Protein AF-A0A2T1HLU0-F1 (afdb_monomer_lite)

Organism: NCBI:txid2109933

pLDDT: mean 70.72, std 14.75, range [44.53, 95.31]

Structure (mmCIF, N/CA/C/O backbone):
data_AF-A0A2T1HLU0-F1
#
_entry.id   AF-A0A2T1HLU0-F1
#
loop_
_atom_site.group_PDB
_atom_site.id
_atom_site.type_symbol
_atom_site.label_atom_id
_atom_site.label_alt_id
_atom_site.label_comp_id
_atom_site.label_asym_id
_atom_site.label_entity_id
_atom_site.label_seq_id
_atom_site.pdbx_PDB_ins_code
_atom_site.Cartn_x
_atom_site.Cartn_y
_atom_site.Cartn_z
_atom_site.occupancy
_atom_site.B_iso_or_equiv
_atom_site.auth_seq_id
_atom_site.auth_comp_id
_atom_site.auth_asym_id
_atom_site.auth_atom_id
_atom_site.pdbx_PDB_model_num
ATOM 1 N N . MET A 1 1 ? 18.338 3.435 2.373 1.00 46.81 1 MET A N 1
ATOM 2 C CA . MET A 1 1 ? 17.083 2.934 1.770 1.00 46.81 1 MET A CA 1
ATOM 3 C C . MET A 1 1 ? 17.193 1.421 1.678 1.00 46.81 1 MET A C 1
ATOM 5 O O . MET A 1 1 ? 18.181 0.957 1.132 1.00 46.81 1 MET A O 1
ATOM 9 N N . SER A 1 2 ? 16.275 0.655 2.271 1.00 52.72 2 SER A N 1
ATOM 10 C CA . SER A 1 2 ? 16.322 -0.813 2.217 1.00 52.72 2 SER A CA 1
ATOM 11 C C . SER A 1 2 ? 15.617 -1.317 0.958 1.00 52.72 2 SER A C 1
ATOM 13 O O . SER A 1 2 ? 14.426 -1.055 0.786 1.00 52.72 2 SER A O 1
ATOM 15 N N . ALA A 1 3 ? 16.339 -2.032 0.098 1.00 75.50 3 ALA A N 1
ATOM 16 C CA . ALA A 1 3 ? 15.756 -2.721 -1.046 1.00 75.50 3 ALA A CA 1
ATOM 17 C C . ALA A 1 3 ? 14.959 -3.946 -0.571 1.00 75.50 3 ALA A C 1
ATOM 19 O O . ALA A 1 3 ? 15.398 -4.676 0.318 1.00 75.50 3 ALA A O 1
ATOM 20 N N . ILE A 1 4 ? 13.789 -4.166 -1.166 1.00 74.31 4 ILE A N 1
ATOM 21 C CA . ILE A 1 4 ? 12.946 -5.344 -0.939 1.00 74.31 4 ILE A CA 1
ATOM 22 C C . ILE A 1 4 ? 12.860 -6.116 -2.246 1.00 74.31 4 ILE A C 1
ATOM 24 O O . ILE A 1 4 ? 12.571 -5.541 -3.291 1.00 74.31 4 ILE A O 1
ATOM 28 N N . THR A 1 5 ? 13.116 -7.420 -2.181 1.00 80.94 5 THR A N 1
ATOM 29 C CA . THR A 1 5 ? 12.966 -8.315 -3.332 1.00 80.94 5 THR A CA 1
ATOM 30 C C . THR A 1 5 ? 11.577 -8.931 -3.295 1.00 80.94 5 THR A C 1
ATOM 32 O O . THR A 1 5 ? 11.193 -9.522 -2.287 1.00 80.94 5 THR A O 1
ATOM 35 N N . ILE A 1 6 ? 10.830 -8.805 -4.390 1.00 76.81 6 ILE A N 1
ATOM 36 C CA . ILE A 1 6 ? 9.519 -9.437 -4.550 1.00 76.81 6 ILE A CA 1
ATOM 37 C C . ILE A 1 6 ? 9.699 -10.630 -5.486 1.00 76.81 6 ILE A C 1
ATOM 39 O O . ILE A 1 6 ? 10.018 -10.462 -6.661 1.00 76.81 6 ILE A O 1
ATOM 43 N N . THR A 1 7 ? 9.528 -11.838 -4.957 1.00 82.31 7 THR A N 1
ATOM 44 C CA . THR A 1 7 ? 9.626 -13.088 -5.720 1.00 82.31 7 THR A CA 1
ATOM 45 C C . THR A 1 7 ? 8.236 -13.634 -6.044 1.00 82.31 7 THR A C 1
ATOM 47 O O . THR A 1 7 ? 7.256 -13.314 -5.374 1.00 82.31 7 THR A O 1
ATOM 50 N N . GLY A 1 8 ? 8.134 -14.447 -7.099 1.00 84.12 8 GLY A N 1
ATOM 51 C CA . GLY A 1 8 ? 6.876 -15.112 -7.462 1.00 84.12 8 GLY A CA 1
ATOM 52 C C . GLY A 1 8 ? 5.836 -14.220 -8.146 1.00 84.12 8 GLY A C 1
ATOM 53 O O . GLY A 1 8 ? 4.660 -14.572 -8.169 1.00 84.12 8 GLY A O 1
ATOM 54 N N . LEU A 1 9 ? 6.240 -13.079 -8.715 1.00 84.75 9 LEU A N 1
ATOM 55 C CA . LEU A 1 9 ? 5.340 -12.276 -9.542 1.00 84.75 9 LEU A CA 1
ATOM 56 C C . LEU A 1 9 ? 4.927 -13.060 -10.788 1.00 84.75 9 LEU A C 1
ATOM 58 O O . LEU A 1 9 ? 5.771 -13.611 -11.498 1.00 84.75 9 LEU A O 1
ATOM 62 N N . SER A 1 10 ? 3.622 -13.093 -11.061 1.00 90.62 10 SER A N 1
ATOM 63 C CA . SER A 1 10 ? 3.123 -13.691 -12.292 1.00 90.62 10 SER A CA 1
ATOM 64 C C . SER A 1 10 ? 3.595 -12.882 -13.500 1.00 90.62 10 SER A C 1
ATOM 66 O O . SER A 1 10 ? 3.841 -11.672 -13.420 1.00 90.62 10 SER A O 1
ATOM 68 N N . ARG A 1 11 ? 3.694 -13.553 -14.650 1.00 89.94 11 ARG A N 1
ATOM 69 C CA . ARG A 1 11 ? 4.079 -12.906 -15.909 1.00 89.94 11 ARG A CA 1
ATOM 70 C C . ARG A 1 11 ? 3.156 -11.734 -16.247 1.00 89.94 11 ARG A C 1
ATOM 72 O O . ARG A 1 11 ? 3.640 -10.705 -16.701 1.00 89.94 11 ARG A O 1
ATOM 79 N N . ASP A 1 12 ? 1.865 -11.869 -15.969 1.00 92.06 12 ASP A N 1
ATOM 80 C CA . ASP A 1 12 ? 0.872 -10.829 -16.241 1.00 92.06 12 ASP A CA 1
ATOM 81 C C . ASP A 1 12 ? 1.134 -9.561 -15.420 1.00 92.06 12 ASP A C 1
ATOM 83 O O . ASP A 1 12 ? 1.036 -8.454 -15.946 1.00 92.06 12 ASP A O 1
ATOM 87 N N . ILE A 1 13 ? 1.550 -9.710 -14.156 1.00 88.94 13 ILE A N 1
ATOM 88 C CA . ILE A 1 13 ? 1.911 -8.572 -13.300 1.00 88.94 13 ILE A CA 1
ATOM 89 C C . ILE A 1 13 ? 3.170 -7.881 -13.831 1.00 88.94 13 ILE A C 1
ATOM 91 O O . ILE A 1 13 ? 3.214 -6.655 -13.898 1.00 88.94 13 ILE A O 1
ATOM 95 N N . LEU A 1 14 ? 4.178 -8.647 -14.258 1.00 90.19 14 LEU A N 1
ATOM 96 C CA . LEU A 1 14 ? 5.395 -8.082 -14.849 1.00 90.19 14 LEU A CA 1
ATOM 97 C C . LEU A 1 14 ? 5.101 -7.319 -16.148 1.00 90.19 14 LEU A C 1
ATOM 99 O O . LEU A 1 14 ? 5.649 -6.241 -16.358 1.00 90.19 14 LEU A O 1
ATOM 103 N N . VAL A 1 15 ? 4.211 -7.844 -16.995 1.00 95.31 15 VAL A N 1
ATOM 104 C CA . VAL A 1 15 ? 3.775 -7.173 -18.231 1.00 95.31 15 VAL A CA 1
ATOM 105 C C . VAL A 1 15 ? 3.010 -5.887 -17.921 1.00 95.31 15 VAL A C 1
ATOM 107 O O . VAL A 1 15 ? 3.262 -4.865 -18.557 1.00 95.31 15 VAL A O 1
ATOM 110 N N . ALA A 1 16 ? 2.116 -5.907 -16.931 1.00 91.44 16 ALA A N 1
ATOM 111 C CA . ALA A 1 16 ? 1.381 -4.718 -16.509 1.00 91.44 16 ALA A CA 1
ATOM 112 C C . ALA A 1 16 ? 2.320 -3.621 -15.976 1.00 91.44 16 ALA A C 1
ATOM 114 O O . ALA A 1 16 ? 2.187 -2.464 -16.370 1.00 91.44 16 ALA A O 1
ATOM 115 N N . LEU A 1 17 ? 3.308 -3.987 -15.150 1.00 90.88 17 LEU A N 1
ATOM 116 C CA . LEU A 1 17 ? 4.319 -3.053 -14.644 1.00 90.88 17 LEU A CA 1
ATOM 117 C C . LEU A 1 17 ? 5.204 -2.499 -15.766 1.00 90.88 17 LEU A C 1
ATOM 119 O O . LEU A 1 17 ? 5.459 -1.301 -15.803 1.00 90.88 17 LEU A O 1
ATOM 123 N N . ALA A 1 18 ? 5.641 -3.341 -16.706 1.00 92.19 18 ALA A N 1
ATOM 124 C CA . ALA A 1 18 ? 6.444 -2.902 -17.846 1.00 92.19 18 ALA A CA 1
ATOM 125 C C . ALA A 1 18 ? 5.678 -1.936 -18.758 1.00 92.19 18 ALA A C 1
ATOM 127 O O . ALA A 1 18 ? 6.245 -0.959 -19.242 1.00 92.19 18 ALA A O 1
ATOM 128 N N . ARG A 1 19 ? 4.381 -2.183 -18.963 1.00 94.50 19 ARG A N 1
ATOM 129 C CA . ARG A 1 19 ? 3.514 -1.284 -19.722 1.00 94.50 19 ARG A CA 1
ATOM 130 C C . ARG A 1 19 ? 3.337 0.060 -19.016 1.00 94.50 19 ARG A C 1
ATOM 132 O O . ARG A 1 19 ? 3.520 1.085 -19.660 1.00 94.50 19 ARG A O 1
ATOM 139 N N . GLY A 1 20 ? 3.032 0.058 -17.718 1.00 91.38 20 GLY A N 1
ATOM 140 C CA . GLY A 1 20 ? 2.909 1.294 -16.937 1.00 91.38 20 GLY A CA 1
ATOM 141 C C . GLY A 1 20 ? 4.210 2.101 -16.930 1.00 91.38 20 GLY A C 1
ATOM 142 O O . GLY A 1 20 ? 4.196 3.303 -17.172 1.00 91.38 20 GLY A O 1
ATOM 143 N N . ALA A 1 21 ? 5.349 1.427 -16.770 1.00 93.50 21 ALA A N 1
ATOM 144 C CA . ALA A 1 21 ? 6.665 2.053 -16.845 1.00 93.50 21 ALA A CA 1
ATOM 145 C C . ALA A 1 21 ? 6.911 2.712 -18.216 1.00 93.50 21 ALA A C 1
ATOM 147 O O . ALA A 1 21 ? 7.331 3.865 -18.281 1.00 93.50 21 ALA A O 1
ATOM 148 N N . ALA A 1 22 ? 6.571 2.025 -19.314 1.00 93.38 22 ALA A N 1
ATOM 149 C CA . ALA A 1 22 ? 6.691 2.571 -20.665 1.00 93.38 22 ALA A CA 1
ATOM 150 C C . ALA A 1 22 ? 5.764 3.776 -20.912 1.00 93.38 22 ALA A C 1
ATOM 152 O O . ALA A 1 22 ? 6.170 4.727 -21.575 1.00 93.38 22 ALA A O 1
ATOM 153 N N . GLU A 1 23 ? 4.544 3.756 -20.367 1.00 93.81 23 GLU A N 1
ATOM 154 C CA . GLU A 1 23 ? 3.580 4.860 -20.475 1.00 93.81 23 GLU A CA 1
ATOM 155 C C . GLU A 1 23 ? 4.051 6.118 -19.719 1.00 93.81 23 GLU A C 1
ATOM 157 O O . GLU A 1 23 ? 3.790 7.234 -20.167 1.00 93.81 23 GLU A O 1
ATOM 162 N N . HIS A 1 24 ? 4.785 5.955 -18.614 1.00 88.44 24 HIS A N 1
ATOM 163 C CA . HIS A 1 24 ? 5.301 7.065 -17.805 1.00 88.44 24 HIS A CA 1
ATOM 164 C C . HIS A 1 24 ? 6.750 7.471 -18.125 1.00 88.44 24 HIS A C 1
ATOM 166 O O . HIS A 1 24 ? 7.215 8.480 -17.600 1.00 88.44 24 HIS A O 1
ATOM 172 N N . GLY A 1 25 ? 7.454 6.724 -18.983 1.00 91.81 25 GLY A N 1
ATOM 173 C CA . GLY A 1 25 ? 8.882 6.938 -19.252 1.00 91.81 25 GLY A CA 1
ATOM 174 C C . GLY A 1 25 ? 9.791 6.577 -18.070 1.00 91.81 25 GLY A C 1
ATOM 175 O O . GLY A 1 25 ? 10.912 7.074 -17.984 1.00 91.81 25 GLY A O 1
ATOM 176 N N . ASP A 1 26 ? 9.303 5.724 -17.173 1.00 92.25 26 ASP A N 1
ATOM 177 C CA . ASP A 1 26 ? 9.946 5.346 -15.918 1.00 92.25 26 ASP A CA 1
ATOM 178 C C . ASP A 1 26 ? 10.561 3.940 -16.000 1.00 92.25 26 ASP A C 1
ATOM 180 O O . ASP A 1 26 ? 10.354 3.178 -16.950 1.00 92.25 26 ASP A O 1
ATOM 184 N N . THR A 1 27 ? 11.321 3.559 -14.972 1.00 92.62 27 THR A N 1
ATOM 185 C CA . THR A 1 27 ? 11.757 2.170 -14.811 1.00 92.62 27 THR A CA 1
ATOM 186 C C . THR A 1 27 ? 10.627 1.297 -14.256 1.00 92.62 27 THR A C 1
ATOM 188 O O . THR A 1 27 ? 9.707 1.771 -13.589 1.00 92.62 27 THR A O 1
ATOM 191 N N . ILE A 1 28 ? 10.723 -0.021 -14.466 1.00 89.00 28 ILE A N 1
ATOM 192 C CA . ILE A 1 28 ? 9.796 -0.995 -13.860 1.00 89.00 28 ILE A CA 1
ATOM 193 C C . ILE A 1 28 ? 9.808 -0.886 -12.325 1.00 89.00 28 ILE A C 1
ATOM 195 O O . ILE A 1 28 ? 8.774 -1.079 -11.686 1.00 89.00 28 IL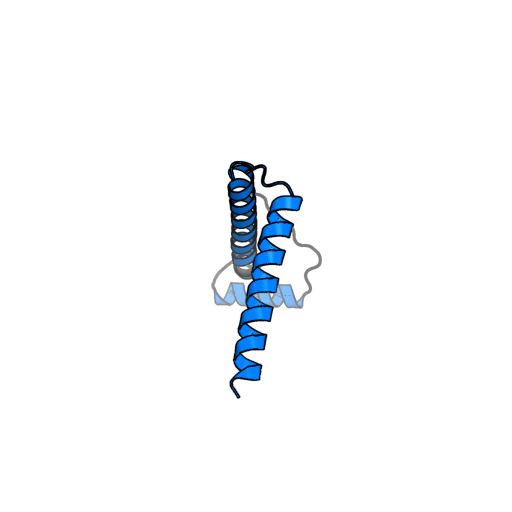E A O 1
ATOM 199 N N . GLU A 1 29 ? 10.958 -0.561 -11.727 1.00 87.75 29 GLU A N 1
ATOM 200 C CA . GLU A 1 29 ? 11.072 -0.361 -10.280 1.00 87.75 29 GLU A CA 1
ATOM 201 C C . GLU A 1 29 ? 10.280 0.866 -9.816 1.00 87.75 29 GLU A C 1
ATOM 203 O O . GLU A 1 29 ? 9.567 0.794 -8.813 1.00 87.75 29 GLU A O 1
ATOM 208 N N . ASP A 1 30 ? 10.372 1.979 -10.542 1.00 90.12 30 ASP A N 1
ATOM 209 C CA . ASP A 1 30 ? 9.666 3.212 -10.194 1.00 90.12 30 ASP A CA 1
ATOM 210 C C . ASP A 1 30 ? 8.149 3.059 -10.358 1.00 90.12 30 ASP A C 1
ATOM 212 O O . ASP A 1 30 ? 7.391 3.491 -9.485 1.00 90.12 30 ASP A O 1
ATOM 216 N N . GLU A 1 31 ? 7.697 2.347 -11.394 1.00 90.19 31 GLU A N 1
ATOM 217 C CA . GLU A 1 31 ? 6.282 2.001 -11.556 1.00 90.19 31 GLU A CA 1
ATOM 218 C C . GLU A 1 31 ? 5.804 1.064 -10.434 1.00 90.19 31 GLU A C 1
ATOM 220 O O . GLU A 1 31 ? 4.758 1.295 -9.823 1.00 90.19 31 GLU A O 1
ATOM 225 N N . ALA A 1 32 ? 6.596 0.048 -10.071 1.00 88.44 32 ALA A N 1
ATOM 226 C CA . ALA A 1 32 ? 6.279 -0.827 -8.943 1.00 88.44 32 ALA A CA 1
ATOM 227 C C . ALA A 1 32 ? 6.201 -0.040 -7.625 1.00 88.44 32 ALA A C 1
ATOM 229 O O . ALA A 1 32 ? 5.284 -0.241 -6.826 1.00 88.44 32 ALA A O 1
ATOM 230 N N . ARG A 1 33 ? 7.120 0.905 -7.406 1.00 87.19 33 ARG A N 1
ATOM 231 C CA . ARG A 1 33 ? 7.114 1.798 -6.243 1.00 87.19 33 ARG A CA 1
ATOM 232 C C . ARG A 1 33 ? 5.858 2.665 -6.221 1.00 87.19 33 ARG A C 1
ATOM 234 O O . ARG A 1 33 ? 5.227 2.766 -5.171 1.00 87.19 33 ARG A O 1
ATOM 241 N N . ARG A 1 34 ? 5.470 3.244 -7.357 1.00 87.25 34 ARG A N 1
ATOM 242 C CA . ARG A 1 34 ? 4.261 4.064 -7.513 1.00 87.25 34 ARG A CA 1
ATOM 243 C C . ARG A 1 34 ? 2.996 3.263 -7.206 1.00 87.25 34 ARG A C 1
ATOM 245 O O . ARG A 1 34 ? 2.163 3.711 -6.419 1.00 87.25 34 ARG A O 1
ATOM 252 N N . VAL A 1 35 ? 2.877 2.055 -7.755 1.00 87.25 35 VAL A N 1
ATOM 253 C CA . VAL A 1 35 ? 1.749 1.148 -7.494 1.00 87.25 35 VAL A CA 1
ATOM 254 C C . VAL A 1 35 ? 1.682 0.768 -6.015 1.00 87.25 35 VAL A C 1
ATOM 256 O O . VAL A 1 35 ? 0.622 0.879 -5.400 1.00 87.25 35 VAL A O 1
ATOM 259 N N . LEU A 1 36 ? 2.808 0.395 -5.402 1.00 84.75 36 LEU A N 1
ATOM 260 C CA . LEU A 1 36 ? 2.860 0.071 -3.974 1.00 84.75 36 LEU A CA 1
ATOM 261 C C . LEU A 1 36 ? 2.517 1.280 -3.095 1.00 84.75 36 LEU A C 1
ATOM 263 O O . LEU A 1 36 ? 1.795 1.139 -2.111 1.00 84.75 36 LEU A O 1
ATOM 267 N N . GLN A 1 37 ? 2.987 2.477 -3.442 1.00 83.75 37 GLN A N 1
ATOM 268 C CA . GLN A 1 37 ? 2.624 3.705 -2.736 1.00 83.75 37 GLN A CA 1
ATOM 269 C C . GLN A 1 37 ? 1.137 4.025 -2.875 1.00 83.75 37 GLN A C 1
ATOM 271 O O . GLN A 1 37 ? 0.523 4.435 -1.899 1.00 83.75 37 GLN A O 1
ATOM 276 N N . ARG A 1 38 ? 0.527 3.791 -4.037 1.00 83.19 38 ARG A N 1
ATOM 277 C CA . ARG A 1 38 ? -0.916 3.976 -4.217 1.00 83.19 38 ARG A CA 1
ATOM 278 C C . ARG A 1 38 ? -1.731 2.971 -3.403 1.00 83.19 38 ARG A C 1
ATOM 280 O O . ARG A 1 38 ? -2.738 3.342 -2.816 1.00 83.19 38 ARG A O 1
ATOM 287 N N . LEU A 1 39 ? -1.298 1.711 -3.360 1.00 77.31 39 LEU A N 1
ATOM 288 C CA . LEU A 1 39 ? -2.000 0.647 -2.636 1.00 77.31 39 LEU A CA 1
ATOM 289 C C . LEU A 1 39 ? -1.857 0.768 -1.115 1.00 77.31 39 LEU A C 1
ATOM 291 O O . LEU A 1 39 ? -2.807 0.494 -0.389 1.00 77.31 39 LEU A O 1
ATOM 295 N N . PHE A 1 40 ? -0.678 1.167 -0.631 1.00 71.12 40 PHE A N 1
ATOM 296 C CA . PHE A 1 40 ? -0.330 1.121 0.795 1.00 71.12 40 PHE A CA 1
ATOM 297 C C . PHE A 1 40 ? -0.055 2.488 1.431 1.00 71.12 40 PHE A C 1
ATOM 299 O O . PHE A 1 40 ? 0.112 2.570 2.652 1.00 71.12 40 PHE A O 1
ATOM 306 N N . GLY A 1 41 ? 0.010 3.557 0.639 1.00 65.31 41 GLY A N 1
ATOM 307 C CA . GLY A 1 41 ? 0.226 4.924 1.118 1.00 65.31 41 GLY A CA 1
ATOM 308 C C . GLY A 1 41 ? -0.905 5.389 2.030 1.00 65.31 41 GLY A C 1
ATOM 309 O O . GLY A 1 41 ? -0.639 5.877 3.129 1.00 65.31 41 GLY A O 1
ATOM 310 N N . ASP A 1 42 ? -2.154 5.111 1.649 1.00 60.75 42 ASP A N 1
ATOM 311 C CA . ASP A 1 42 ? -3.328 5.443 2.464 1.00 60.75 42 ASP A CA 1
ATOM 312 C C . ASP A 1 42 ? -3.480 4.521 3.677 1.00 60.75 42 ASP A C 1
ATOM 314 O O . ASP A 1 42 ? -3.873 4.965 4.757 1.00 60.75 42 ASP A O 1
ATOM 318 N N . THR A 1 43 ? -3.113 3.244 3.554 1.00 58.22 43 THR A N 1
ATOM 319 C CA . THR A 1 43 ? -3.277 2.273 4.644 1.00 58.22 43 THR A CA 1
ATOM 320 C C . THR A 1 43 ? -2.363 2.584 5.824 1.00 58.22 43 THR A C 1
ATOM 322 O O . THR A 1 43 ? -2.782 2.442 6.971 1.00 58.22 43 THR A O 1
ATOM 325 N N . ARG A 1 44 ? -1.129 3.052 5.581 1.00 56.81 44 ARG A N 1
ATOM 326 C CA . ARG A 1 44 ? -0.222 3.466 6.666 1.00 56.81 44 ARG A CA 1
ATOM 327 C C . ARG A 1 44 ? -0.711 4.735 7.358 1.00 56.81 44 ARG A C 1
ATOM 329 O O . ARG A 1 44 ? -0.694 4.775 8.586 1.00 56.81 44 ARG A O 1
ATOM 336 N N . GLY A 1 45 ? -1.202 5.718 6.600 1.00 59.53 45 GLY A N 1
ATOM 337 C CA . GLY A 1 45 ? -1.781 6.944 7.154 1.00 59.53 45 GLY A CA 1
ATOM 338 C C . GLY A 1 45 ? -3.033 6.673 7.992 1.00 59.53 45 GLY A C 1
ATOM 339 O O . GLY A 1 45 ? -3.127 7.126 9.131 1.00 59.53 45 GLY A O 1
ATOM 340 N N . GLN A 1 46 ? -3.960 5.857 7.485 1.00 59.81 46 GLN A N 1
ATOM 341 C CA . GLN A 1 46 ? -5.177 5.475 8.207 1.00 59.81 46 GLN A CA 1
ATOM 342 C C . GLN A 1 46 ? -4.880 4.594 9.429 1.00 59.81 46 GLN A C 1
ATOM 344 O O . GLN A 1 46 ? -5.444 4.817 10.503 1.00 59.81 46 GLN A O 1
ATOM 349 N N . ALA A 1 47 ? -3.955 3.634 9.319 1.00 60.31 47 ALA A N 1
ATOM 350 C CA . ALA A 1 47 ? -3.540 2.806 10.449 1.00 60.31 47 ALA A CA 1
ATOM 351 C C . ALA A 1 47 ? -2.880 3.651 11.550 1.00 60.31 47 ALA A C 1
ATOM 353 O O . ALA A 1 47 ? -3.257 3.517 12.716 1.00 60.31 47 ALA A O 1
ATOM 354 N N . GLN A 1 48 ? -1.979 4.573 11.191 1.00 60.81 48 GLN A N 1
ATOM 355 C CA . GLN A 1 48 ? -1.346 5.502 12.133 1.00 60.81 48 GLN A CA 1
ATOM 356 C C . GLN A 1 48 ? -2.359 6.445 12.786 1.00 60.81 48 GLN A C 1
ATOM 358 O O . GLN A 1 48 ? -2.312 6.625 14.000 1.00 60.81 48 GLN A O 1
ATOM 363 N N . GLN A 1 49 ? -3.320 6.988 12.034 1.00 64.75 49 GLN A N 1
ATOM 364 C CA . GLN A 1 49 ? -4.394 7.815 12.596 1.00 64.75 49 GLN A CA 1
ATOM 365 C C . GLN A 1 49 ? -5.301 7.021 13.544 1.00 64.75 49 GLN A C 1
ATOM 367 O O . GLN A 1 49 ? -5.669 7.518 14.608 1.00 64.75 49 GLN A O 1
ATOM 372 N N . SER A 1 50 ? -5.636 5.773 13.202 1.00 66.06 50 SER A N 1
ATOM 373 C CA . SER A 1 50 ? -6.449 4.901 14.059 1.00 66.06 50 SER A CA 1
ATOM 374 C C . SER A 1 50 ? -5.720 4.501 15.347 1.00 66.06 50 SER A C 1
ATOM 376 O O . SER A 1 50 ? -6.342 4.350 16.400 1.00 66.06 50 SER A O 1
ATOM 378 N N . TRP A 1 51 ? -4.398 4.334 15.274 1.00 70.19 51 TRP A N 1
ATOM 379 C CA . TRP A 1 51 ? -3.550 4.061 16.427 1.00 70.19 51 TRP A CA 1
ATOM 380 C C . TRP A 1 51 ? -3.409 5.311 17.301 1.00 70.19 51 TRP A C 1
ATOM 382 O O . TRP A 1 51 ? -3.636 5.234 18.505 1.00 70.19 51 TRP A O 1
ATOM 392 N N . ALA A 1 52 ? -3.153 6.475 16.697 1.00 59.34 52 ALA A N 1
ATOM 393 C CA . ALA A 1 52 ? -3.061 7.753 17.396 1.00 59.34 52 ALA A CA 1
ATOM 394 C C . ALA A 1 52 ? -4.374 8.122 18.109 1.00 59.34 52 ALA A C 1
ATOM 396 O O . ALA A 1 52 ? -4.335 8.516 19.271 1.00 59.34 52 ALA A O 1
ATOM 397 N N . ARG A 1 53 ? -5.539 7.914 17.472 1.00 69.44 53 ARG A N 1
ATOM 398 C CA . ARG A 1 53 ? -6.854 8.084 18.121 1.00 69.44 53 ARG A CA 1
ATOM 399 C C . ARG A 1 53 ? -7.014 7.170 19.331 1.00 69.44 53 ARG A C 1
ATOM 401 O O . ARG A 1 53 ? -7.343 7.654 20.405 1.00 69.44 53 ARG A O 1
ATOM 408 N N . ARG A 1 54 ? -6.687 5.879 19.196 1.00 68.56 54 ARG A N 1
ATOM 409 C CA . ARG A 1 54 ? -6.745 4.932 20.323 1.00 68.56 54 ARG A CA 1
ATOM 410 C C . ARG A 1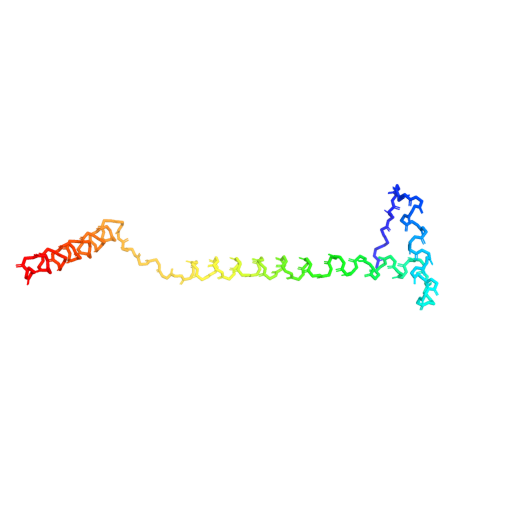 54 ? -5.808 5.319 21.467 1.00 68.56 54 ARG A C 1
ATOM 412 O O . ARG A 1 54 ? -6.193 5.195 22.623 1.00 68.56 54 ARG A O 1
ATOM 419 N N . GLN A 1 55 ? -4.611 5.821 21.171 1.00 65.12 55 GLN A N 1
ATOM 420 C CA . GLN A 1 55 ? -3.688 6.323 22.196 1.00 65.12 55 GLN A CA 1
ATOM 421 C C . GLN A 1 55 ? -4.212 7.594 22.877 1.00 65.12 55 GLN A C 1
ATOM 423 O O . GLN A 1 55 ? -4.106 7.722 24.095 1.00 65.12 55 GLN A O 1
ATOM 428 N N . MET A 1 56 ? -4.822 8.513 22.124 1.00 66.19 56 MET A N 1
ATOM 429 C CA . MET A 1 56 ? -5.469 9.704 22.680 1.00 66.19 56 MET A CA 1
ATOM 430 C C . MET A 1 56 ? -6.664 9.351 23.567 1.00 66.19 56 MET A C 1
ATOM 432 O O . MET A 1 56 ? -6.798 9.927 24.645 1.00 66.19 56 MET A O 1
ATOM 436 N N . ASP A 1 57 ? -7.489 8.386 23.164 1.00 70.69 57 ASP A N 1
ATOM 437 C CA . ASP A 1 57 ? -8.603 7.897 23.975 1.00 70.69 57 ASP A CA 1
ATOM 438 C C . ASP A 1 57 ? -8.091 7.240 25.262 1.00 70.69 57 ASP A C 1
ATOM 440 O O . ASP A 1 57 ? -8.521 7.607 26.352 1.00 70.69 57 ASP A O 1
ATOM 444 N N . LEU A 1 58 ? -7.084 6.367 25.182 1.00 64.50 58 LEU A N 1
ATOM 445 C CA . LEU A 1 58 ? -6.457 5.770 26.367 1.00 64.50 58 LEU A CA 1
ATOM 446 C C . LEU A 1 58 ? -5.854 6.826 27.309 1.00 64.50 58 LEU A C 1
ATOM 448 O O . LEU A 1 58 ? -5.995 6.720 28.527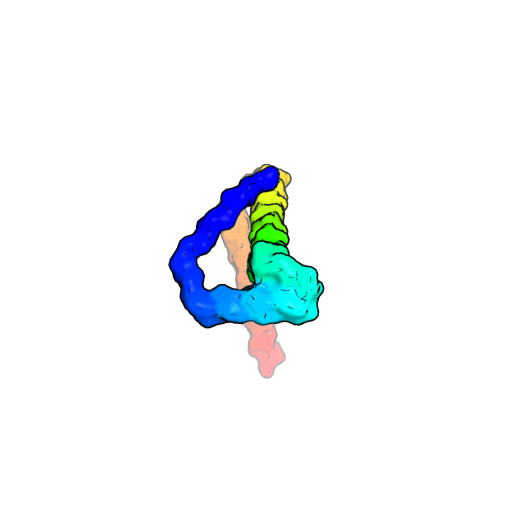 1.00 64.50 58 LEU A O 1
ATOM 452 N N . HIS A 1 59 ? -5.229 7.876 26.771 1.00 60.22 59 HIS A N 1
ATOM 453 C CA . HIS A 1 59 ? -4.720 8.994 27.567 1.00 60.22 59 HIS A CA 1
ATOM 454 C C . HIS A 1 59 ? -5.823 9.863 28.176 1.00 60.22 59 HIS A C 1
ATOM 456 O O . HIS A 1 59 ? -5.685 10.342 29.300 1.00 60.22 59 HIS A O 1
ATOM 462 N N . ARG A 1 60 ? -6.924 10.076 27.453 1.00 62.38 60 ARG A N 1
ATOM 463 C CA . ARG A 1 60 ? -8.088 10.814 27.951 1.00 62.38 60 ARG A CA 1
ATOM 464 C C . ARG A 1 60 ? -8.738 10.076 29.118 1.00 62.38 60 ARG A C 1
ATOM 466 O O . ARG A 1 60 ? -9.129 10.709 30.093 1.00 62.38 60 ARG A O 1
ATOM 473 N N . TRP A 1 61 ? -8.806 8.752 29.035 1.00 58.75 61 TRP A N 1
ATOM 474 C CA . TRP A 1 61 ? -9.405 7.908 30.064 1.00 58.75 61 TRP A CA 1
ATOM 475 C C . TRP A 1 61 ? -8.457 7.687 31.250 1.00 58.75 61 TRP A C 1
ATOM 477 O O . TRP A 1 61 ? -8.921 7.613 32.382 1.00 58.75 61 TRP A O 1
ATOM 487 N N . SER A 1 62 ? -7.135 7.674 31.039 1.00 56.59 62 SER A N 1
ATOM 488 C CA . SER A 1 62 ? -6.153 7.607 32.137 1.00 56.59 62 SER A CA 1
ATOM 489 C C . SER A 1 62 ? -5.968 8.929 32.892 1.00 56.59 62 SER A C 1
ATOM 491 O O . SER A 1 62 ? -5.484 8.921 34.021 1.00 56.59 62 SER A O 1
ATOM 493 N N . LYS A 1 63 ? -6.373 10.061 32.298 1.00 55.75 63 LYS A N 1
ATOM 494 C CA . LYS A 1 63 ? -6.400 11.385 32.943 1.00 5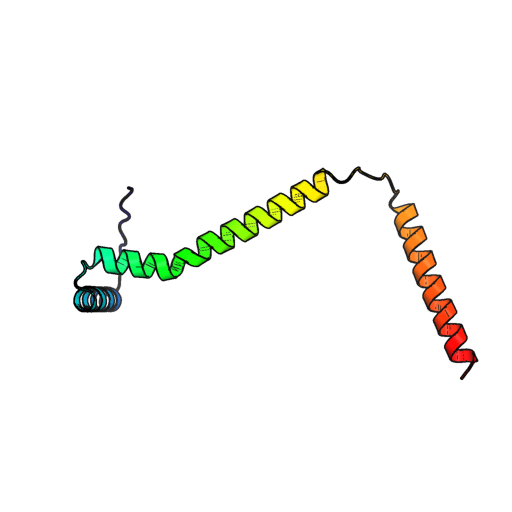5.75 63 LYS A CA 1
ATOM 495 C C . LYS A 1 63 ? -7.767 11.785 33.496 1.00 55.75 63 LYS A C 1
ATOM 497 O O . LYS A 1 63 ? -7.877 12.864 34.077 1.00 55.75 63 LYS A O 1
ATOM 502 N N . MET A 1 64 ? -8.802 10.958 33.335 1.00 44.53 64 MET A N 1
ATOM 503 C CA . MET A 1 64 ? -10.043 11.179 34.068 1.00 44.53 64 MET A CA 1
ATOM 504 C C . MET A 1 64 ? -9.725 11.017 35.559 1.00 44.53 64 MET A C 1
ATOM 506 O O . MET A 1 64 ? -9.242 9.949 35.945 1.00 44.53 64 MET A O 1
ATOM 510 N N . PRO A 1 65 ? -9.953 12.041 36.408 1.00 44.62 65 PRO A N 1
ATOM 511 C CA . PRO A 1 65 ? -9.896 11.829 37.843 1.00 44.62 65 PRO A CA 1
ATOM 512 C C . PRO A 1 65 ? -10.850 10.676 38.120 1.00 44.62 65 PRO A C 1
ATOM 514 O O . PRO A 1 65 ? -12.002 10.727 37.685 1.00 44.62 65 PRO A O 1
ATOM 517 N N . SER A 1 66 ? -10.358 9.607 38.750 1.00 54.16 66 SER A N 1
ATOM 518 C CA . SER A 1 66 ? -11.211 8.496 39.146 1.00 54.16 66 SER A CA 1
ATOM 519 C C . SER A 1 66 ? -12.187 9.052 40.176 1.00 54.16 66 SER A C 1
ATOM 521 O O . SER A 1 66 ? -11.914 9.059 41.379 1.00 54.16 66 SER A O 1
ATOM 523 N N . VAL A 1 67 ? -13.305 9.600 39.711 1.00 53.47 67 VAL A N 1
ATOM 524 C CA . VAL A 1 67 ? -14.441 9.858 40.569 1.00 53.47 67 VAL A CA 1
ATOM 525 C C . VAL A 1 67 ? -14.797 8.468 41.059 1.00 53.47 67 VAL A C 1
ATOM 527 O O . VAL A 1 67 ? -15.186 7.601 40.278 1.00 53.47 67 VAL A O 1
ATOM 530 N N . ARG A 1 68 ? -14.533 8.213 42.343 1.00 53.78 68 ARG A N 1
ATOM 531 C CA . ARG A 1 68 ? -14.947 6.995 43.037 1.00 53.78 68 ARG A CA 1
ATOM 532 C C . ARG A 1 68 ? -16.466 7.035 43.200 1.00 53.78 68 ARG A C 1
ATOM 534 O O . ARG A 1 68 ? -16.964 6.940 44.312 1.00 53.78 68 ARG A O 1
ATOM 541 N N . THR A 1 69 ? -17.208 7.223 42.118 1.00 55.81 69 THR A N 1
ATOM 542 C CA . THR A 1 69 ? -18.631 6.945 42.115 1.00 55.81 69 THR A CA 1
ATOM 543 C C . THR A 1 69 ? -18.708 5.436 42.183 1.00 55.81 69 THR A C 1
ATOM 545 O O . THR A 1 69 ? -18.370 4.727 41.232 1.00 55.81 69 THR A O 1
ATOM 548 N N . SER A 1 70 ? -19.029 4.938 43.375 1.00 55.59 70 SER A N 1
ATOM 549 C CA . SER A 1 70 ? -19.217 3.512 43.604 1.00 55.59 70 SER A CA 1
ATOM 550 C C . SER A 1 70 ? -20.151 2.973 42.5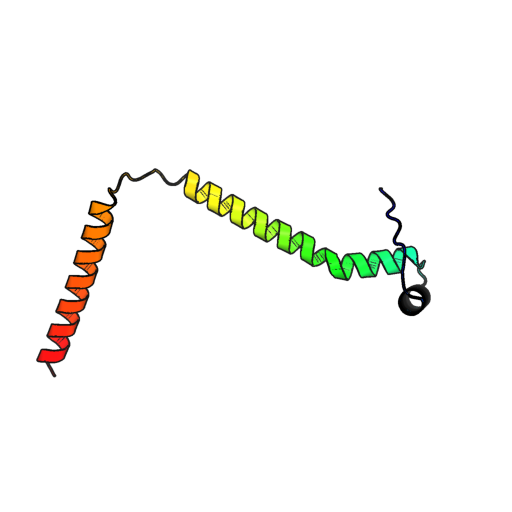15 1.00 55.59 70 SER A C 1
ATOM 552 O O . SER A 1 70 ? -21.136 3.642 42.191 1.00 55.59 70 SER A O 1
ATOM 554 N N . PRO A 1 71 ? -19.910 1.774 41.958 1.00 57.31 71 PRO A N 1
ATOM 555 C CA . PRO A 1 71 ? -20.832 1.142 41.013 1.00 57.31 71 PRO A CA 1
ATOM 556 C C . PRO A 1 71 ? -22.297 1.158 41.490 1.00 57.31 71 PRO A C 1
ATOM 558 O O . PRO A 1 71 ? -23.220 1.216 40.684 1.00 57.31 71 PRO A O 1
ATOM 561 N N . ILE A 1 72 ? -22.516 1.188 42.809 1.00 61.06 72 ILE A N 1
ATOM 562 C CA . ILE A 1 72 ? -23.833 1.315 43.443 1.00 61.06 72 ILE A CA 1
ATOM 563 C C . ILE A 1 72 ? -24.475 2.689 43.191 1.00 61.06 72 ILE A C 1
ATOM 565 O O . ILE A 1 72 ? -25.680 2.762 42.960 1.00 61.06 72 ILE A O 1
ATOM 569 N N . GLU A 1 73 ? -23.707 3.778 43.223 1.00 55.94 73 GLU A N 1
ATOM 570 C CA . GLU A 1 73 ? -24.217 5.132 42.974 1.00 55.94 73 GLU A CA 1
ATOM 571 C C . GLU A 1 73 ? -24.592 5.328 41.506 1.00 55.94 73 GLU A C 1
ATOM 573 O O . GLU A 1 73 ? -25.660 5.866 41.222 1.00 55.94 73 GLU A O 1
ATOM 578 N N . LEU A 1 74 ? -23.787 4.801 40.576 1.00 59.19 74 LEU A N 1
ATOM 579 C CA . LEU A 1 74 ? -24.113 4.813 39.145 1.00 59.19 74 LEU A CA 1
ATOM 580 C C . LEU A 1 74 ? -25.401 4.032 38.852 1.00 59.19 74 LEU A C 1
ATOM 582 O O . LEU A 1 74 ? -26.269 4.514 38.126 1.00 59.19 74 LEU A O 1
ATOM 586 N N . LEU A 1 75 ? -25.570 2.862 39.476 1.00 63.72 75 LEU A N 1
ATOM 587 C CA . LEU A 1 75 ? -26.800 2.076 39.361 1.00 63.72 75 LEU A CA 1
ATOM 588 C C . LEU A 1 75 ? -28.005 2.766 40.014 1.00 63.72 75 LEU A C 1
ATOM 590 O O . LEU A 1 75 ? -29.129 2.595 39.544 1.00 63.72 75 LEU A O 1
ATOM 594 N N . ARG A 1 76 ? -27.802 3.545 41.084 1.00 65.19 76 ARG A N 1
ATOM 595 C CA . ARG A 1 76 ? -28.875 4.314 41.728 1.00 65.19 76 ARG A CA 1
ATOM 596 C C . ARG A 1 76 ? -29.358 5.453 40.828 1.00 65.19 76 ARG A C 1
ATOM 598 O O . ARG A 1 76 ? -30.566 5.605 40.688 1.00 65.19 76 ARG A O 1
ATOM 605 N N . VAL A 1 77 ? -28.449 6.189 40.182 1.00 66.62 77 VAL A N 1
ATOM 606 C CA . VAL A 1 77 ? -28.805 7.257 39.227 1.00 66.62 77 VAL A CA 1
ATOM 607 C C . VAL A 1 77 ? -29.560 6.683 38.027 1.00 66.62 77 VAL A C 1
ATOM 609 O O . VAL A 1 77 ? -30.659 7.134 37.728 1.00 66.62 77 VAL A O 1
ATOM 612 N N . GLN A 1 78 ? -29.055 5.603 37.421 1.00 68.38 78 GLN A N 1
ATOM 613 C CA . GLN A 1 78 ? -29.733 4.960 36.287 1.00 68.38 78 GLN A CA 1
ATOM 614 C C . GLN A 1 78 ? -31.126 4.415 36.639 1.00 68.38 78 GLN A C 1
ATOM 616 O O . GLN A 1 78 ? -32.014 4.386 35.788 1.00 68.38 78 GLN A O 1
ATOM 621 N N . ARG A 1 79 ? -31.339 3.971 37.887 1.00 65.50 79 ARG A N 1
ATOM 622 C CA . ARG A 1 79 ? -32.669 3.557 38.362 1.00 65.50 79 ARG A CA 1
ATOM 623 C C . ARG A 1 79 ? -33.615 4.743 38.514 1.00 65.50 79 ARG A C 1
ATOM 625 O O . ARG A 1 79 ? -34.755 4.624 38.086 1.00 65.50 79 ARG A O 1
ATOM 632 N N . LEU A 1 80 ? -33.147 5.867 39.058 1.00 65.62 80 LEU A N 1
ATOM 633 C CA . LEU A 1 80 ? -33.958 7.081 39.182 1.00 65.62 80 LEU A CA 1
ATOM 634 C C . LEU A 1 80 ? -34.393 7.611 37.811 1.00 65.62 80 LEU A C 1
ATOM 636 O O . LEU A 1 80 ? -35.570 7.911 37.635 1.00 65.62 80 LEU A O 1
ATOM 640 N N . ASP A 1 81 ? -33.490 7.633 36.828 1.00 64.81 81 ASP A N 1
ATOM 641 C CA . ASP A 1 81 ? -33.813 8.076 35.465 1.00 64.81 81 ASP A CA 1
ATOM 642 C C . ASP A 1 81 ? -34.842 7.156 34.794 1.00 64.81 81 ASP A C 1
ATOM 644 O O . ASP A 1 81 ? -35.792 7.612 34.155 1.00 64.81 81 ASP A O 1
ATOM 648 N N . ARG A 1 82 ? -34.693 5.838 34.979 1.00 61.97 82 ARG A N 1
ATOM 649 C CA . ARG A 1 82 ? -35.643 4.855 34.452 1.00 61.97 82 ARG A CA 1
ATOM 650 C C . ARG A 1 82 ? -37.018 4.994 35.106 1.00 61.97 82 ARG A C 1
ATOM 652 O O . ARG A 1 82 ? -38.028 4.931 34.410 1.00 61.97 82 ARG A O 1
ATOM 659 N N . ASP A 1 83 ? -37.066 5.166 36.420 1.00 67.38 83 ASP A N 1
ATOM 660 C CA . ASP A 1 83 ? -38.324 5.261 37.157 1.00 67.38 83 ASP A CA 1
ATOM 661 C C . ASP A 1 83 ? -39.032 6.604 36.860 1.00 67.38 83 ASP A C 1
ATOM 663 O O . ASP A 1 83 ? -40.257 6.635 36.725 1.00 67.38 83 ASP A O 1
ATOM 667 N N . ALA A 1 84 ? -38.277 7.685 36.626 1.00 63.94 84 ALA A N 1
ATOM 668 C CA . ALA A 1 84 ? -38.801 8.961 36.133 1.00 63.94 84 ALA A CA 1
ATOM 669 C C . ALA A 1 84 ? -39.406 8.835 34.723 1.00 63.94 84 ALA A C 1
ATOM 671 O O . ALA A 1 84 ? -40.544 9.253 34.511 1.00 63.94 84 ALA A O 1
ATOM 672 N N . MET A 1 85 ? -38.709 8.172 33.789 1.00 61.78 85 MET A N 1
ATOM 673 C CA . MET A 1 85 ? -39.235 7.892 32.443 1.00 61.78 85 MET A CA 1
ATOM 674 C C . MET A 1 85 ? -40.521 7.056 32.471 1.00 61.78 85 MET A C 1
ATOM 676 O O . MET A 1 85 ? -41.435 7.288 31.679 1.00 61.78 85 MET A O 1
ATOM 680 N N . ILE A 1 86 ? -40.600 6.055 33.353 1.00 66.81 86 ILE A N 1
ATOM 681 C CA . ILE A 1 86 ? -41.796 5.212 33.485 1.00 66.81 86 ILE A CA 1
ATOM 682 C C . ILE A 1 86 ? -42.970 6.036 34.029 1.00 66.81 86 ILE A C 1
ATOM 684 O O . ILE A 1 86 ? -44.081 5.915 33.514 1.00 66.81 86 ILE A O 1
ATOM 688 N N . SER A 1 87 ? -42.725 6.895 35.021 1.00 57.94 87 SER A N 1
ATOM 689 C CA . SER A 1 87 ? -43.743 7.773 35.608 1.00 57.94 87 SER A CA 1
ATOM 690 C C . SER A 1 87 ? -44.288 8.795 34.599 1.00 57.94 87 SER A C 1
ATOM 692 O O . SER A 1 87 ? -45.503 8.958 34.458 1.00 57.94 87 SER A O 1
ATOM 694 N N . GLU A 1 88 ? -43.410 9.429 33.819 1.00 57.56 88 GLU A N 1
ATOM 695 C CA . GLU A 1 88 ? -43.795 10.388 32.775 1.00 57.56 88 GLU A CA 1
ATOM 696 C C . GLU A 1 88 ? -44.634 9.715 31.676 1.00 57.56 88 GLU A 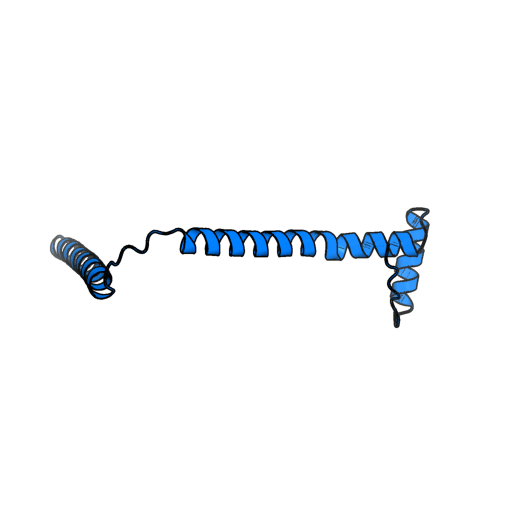C 1
ATOM 698 O O . GLU A 1 88 ? -45.685 10.218 31.268 1.00 57.56 88 GLU A O 1
ATOM 703 N N . ARG A 1 89 ? -44.240 8.502 31.271 1.00 55.84 89 ARG A N 1
ATOM 704 C CA . ARG A 1 89 ? -44.977 7.706 30.285 1.00 55.84 89 ARG A CA 1
ATOM 705 C C . ARG A 1 89 ? -46.332 7.219 30.807 1.00 55.84 89 ARG A C 1
ATOM 707 O O . ARG A 1 89 ? -47.290 7.187 30.040 1.00 55.84 89 ARG A O 1
ATOM 714 N N . ALA A 1 90 ? -46.438 6.866 32.087 1.00 58.56 90 ALA A N 1
ATOM 715 C CA . ALA A 1 90 ? -47.709 6.486 32.706 1.00 58.56 90 ALA A CA 1
ATOM 716 C C . ALA A 1 90 ? -48.683 7.673 32.798 1.00 58.56 90 ALA A C 1
ATOM 718 O O . ALA A 1 90 ? -49.880 7.509 32.571 1.00 58.56 90 ALA A O 1
ATOM 719 N N . THR A 1 91 ? -48.164 8.876 33.053 1.00 57.41 91 THR A N 1
ATOM 720 C CA . THR A 1 91 ? -48.968 10.105 33.120 1.00 57.41 91 THR A CA 1
ATOM 721 C C . THR A 1 91 ? -49.562 10.473 31.753 1.00 57.41 91 THR A C 1
ATOM 723 O O . THR A 1 91 ? -50.734 10.828 31.671 1.00 57.41 91 THR A O 1
ATOM 726 N N . LEU A 1 92 ? -48.801 10.306 30.664 1.00 53.97 92 LEU A N 1
ATOM 727 C CA . LEU A 1 92 ? -49.279 10.517 29.286 1.00 53.97 92 LEU A CA 1
ATOM 728 C C . LEU A 1 92 ? -50.388 9.537 28.863 1.00 53.97 92 LEU A C 1
ATOM 730 O O . LEU A 1 92 ? -51.313 9.927 28.155 1.00 53.97 92 LEU A O 1
ATOM 734 N N . VAL A 1 93 ? -50.313 8.279 29.307 1.00 54.53 93 VAL A N 1
ATOM 735 C CA . VAL A 1 93 ? -51.312 7.243 28.977 1.00 54.53 93 VAL A CA 1
ATOM 736 C C . VAL A 1 93 ? -52.636 7.457 29.719 1.00 54.53 93 VAL A C 1
ATOM 738 O O . VAL A 1 93 ? -53.682 7.140 29.172 1.00 54.53 93 VAL A O 1
ATOM 741 N N . LEU A 1 94 ? -52.614 8.012 30.935 1.00 54.06 94 LEU A N 1
ATOM 742 C CA . LEU A 1 94 ? -53.828 8.295 31.717 1.00 54.06 94 LEU A CA 1
ATOM 743 C C . LEU A 1 94 ? -54.535 9.604 31.320 1.00 54.06 94 LEU A C 1
ATOM 745 O O . LEU A 1 94 ? -55.664 9.831 31.744 1.00 54.06 94 LEU A O 1
ATOM 749 N N . ALA A 1 95 ? -53.873 10.466 30.544 1.00 54.25 95 ALA A N 1
ATOM 750 C CA . ALA A 1 95 ? -54.423 11.730 30.047 1.00 54.25 95 ALA A CA 1
ATOM 751 C C . ALA A 1 95 ? -54.993 11.642 28.613 1.00 54.25 95 ALA A C 1
ATOM 753 O O . ALA A 1 95 ? -55.442 12.660 28.086 1.00 54.25 95 ALA A O 1
ATOM 754 N N . SER A 1 96 ? -54.944 10.456 27.987 1.00 48.88 96 SER A N 1
ATOM 755 C CA . SER A 1 96 ? -55.512 10.147 26.659 1.00 48.88 96 SER A CA 1
ATOM 756 C C . SER A 1 96 ? -56.840 9.408 26.792 1.00 48.88 96 SER A C 1
ATOM 758 O O . SER A 1 96 ? -57.721 9.644 25.938 1.00 48.88 96 SER A O 1
#

Sequence (96 aa):
MSAITITGLSRDILVALARGAAEHGDTIEDEARRVLQRLFGDTRGQAQQSWARRQMDLHRWSKMPSVRTSPIELLRVQRLDRDAMISERATLVLAS

InterPro domains:
  IPR010985 Ribbon-helix-helix [SSF47598] (4-56)

Radius of gyration: 29.77 Å; chains: 1; bounding box: 73×27×64 Å

Foldseek 3Di:
DDDDDDPDDDPVNQVVLVVQCVVVVHDSVVSVVVVCCVVCVVVVVVVVVVVVVVVVVVVVVVPPPPPPCDPVNVVVVVVVVVVVVVVVVVVVVVVD

Secondary structure (DSSP, 8-state):
----------HHHHHHHHHHHHHHT--HHHHHHHHHHHHHHHHHHHHHHHHHHHHHHHHHHHTS------HHHHHHHHHHHHHHHHHHHHHHHHT-